Protein AF-A0A534BQN0-F1 (afdb_monomer)

Mean predicted aligned error: 7.12 Å

Foldseek 3Di:
DPPPPPVLVVLLVVLVVLLVVLCVVVVHDSCVLAPPVQSVCVSVVNPPGPCCDDPNVVSRVVVSVVSD

Secondary structure (DSSP, 8-state):
---HHHHHHHHHHHHHHHHHHHHHHTT--HHHH--HHHHHHHHHT----GGGSHHHIIIIIHHHHHT-

pLDDT: mean 76.31, std 10.64, range [45.22, 88.19]

Radius of gyration: 12.14 Å; Cα contacts (8 Å, |Δi|>4): 50; chains: 1; bounding box: 36×22×23 Å

Sequence (68 aa):
MRTFRTRRRRRRAGRAAIIQAAARELNLAPEVLATRRDLELLADGSRDVGLLRGWRRGAVGERLLAAL

Nearest PDB structures (foldseek):
  1yt3-assembly1_A  TM=8.691E-01  e=1.014E-01  Escherichia coli
  3cym-assembly1_A  TM=7.692E-01  e=1.217E+00  Bifidobacterium adolescentis ATCC 15703
  2dgz-assembly1_A  TM=6.799E-01  e=1.015E+00  Homo sapiens
  2e1e-assembly1_A  TM=5.747E-01  e=3.410E+00  Homo sapiens

Structure (mmCIF, N/CA/C/O backbone):
data_AF-A0A534BQN0-F1
#
_entry.id   AF-A0A534BQN0-F1
#
loop_
_atom_site.group_PDB
_atom_site.id
_atom_site.type_symbol
_atom_site.label_atom_id
_atom_site.label_alt_id
_atom_site.label_comp_id
_atom_site.label_asym_id
_atom_site.label_entity_id
_atom_site.label_seq_id
_atom_site.pdbx_PDB_ins_code
_atom_site.Cartn_x
_atom_site.Cartn_y
_atom_site.Cartn_z
_atom_site.occupancy
_atom_site.B_iso_or_equiv
_atom_site.auth_seq_id
_atom_site.auth_comp_id
_atom_site.auth_asym_id
_atom_site.auth_atom_id
_atom_site.pdbx_PDB_model_num
ATOM 1 N N . MET A 1 1 ? 27.609 -10.089 -16.016 1.00 45.22 1 MET A N 1
ATOM 2 C CA . MET A 1 1 ? 26.742 -10.011 -14.813 1.00 45.22 1 MET A CA 1
ATOM 3 C C . MET A 1 1 ? 26.273 -8.562 -14.566 1.00 45.22 1 MET A C 1
ATOM 5 O O . MET A 1 1 ? 26.755 -7.916 -13.650 1.00 45.22 1 MET A O 1
ATOM 9 N N . ARG A 1 2 ? 25.407 -7.979 -15.425 1.00 49.50 2 ARG A N 1
ATOM 10 C CA . ARG A 1 2 ? 25.044 -6.532 -15.360 1.00 49.50 2 ARG A CA 1
ATOM 11 C C . ARG A 1 2 ? 23.637 -6.161 -15.886 1.00 49.50 2 ARG A C 1
ATOM 13 O O . ARG A 1 2 ? 23.371 -4.995 -16.148 1.00 49.50 2 ARG A O 1
ATOM 20 N N . THR A 1 3 ? 22.708 -7.110 -16.007 1.00 51.44 3 THR A N 1
ATOM 21 C CA . THR A 1 3 ? 21.386 -6.886 -16.644 1.00 51.44 3 THR A CA 1
ATOM 22 C C . THR A 1 3 ? 20.194 -6.824 -15.676 1.00 51.44 3 THR A C 1
ATOM 24 O O . THR A 1 3 ? 19.110 -6.390 -16.059 1.00 51.44 3 THR A O 1
ATOM 27 N N . PHE A 1 4 ? 20.365 -7.166 -14.395 1.00 51.56 4 PHE A N 1
ATOM 28 C CA . PHE A 1 4 ? 19.252 -7.212 -13.428 1.00 51.56 4 PHE A CA 1
ATOM 29 C C . PHE A 1 4 ? 18.772 -5.837 -12.924 1.00 51.56 4 PHE A C 1
ATOM 31 O O . PHE A 1 4 ? 17.639 -5.700 -12.453 1.00 51.56 4 PHE A O 1
ATOM 38 N N . ARG A 1 5 ? 19.604 -4.791 -13.026 1.00 53.59 5 ARG A N 1
ATOM 39 C CA . ARG A 1 5 ? 19.348 -3.492 -12.372 1.00 53.59 5 ARG A CA 1
ATOM 40 C C . ARG A 1 5 ? 18.258 -2.657 -13.058 1.00 53.59 5 ARG A C 1
ATOM 42 O O . ARG A 1 5 ? 17.587 -1.865 -12.398 1.00 53.59 5 ARG A O 1
ATOM 49 N N . THR A 1 6 ? 18.041 -2.845 -14.359 1.00 53.69 6 THR A N 1
ATOM 50 C CA . THR A 1 6 ? 17.078 -2.061 -15.155 1.00 53.69 6 THR A CA 1
ATOM 51 C C . THR A 1 6 ? 15.645 -2.584 -15.027 1.00 53.69 6 THR A C 1
ATOM 53 O O . THR A 1 6 ? 14.720 -1.790 -14.844 1.00 53.69 6 THR A O 1
ATOM 56 N N . ARG A 1 7 ? 15.447 -3.912 -15.008 1.00 55.22 7 ARG A N 1
ATOM 57 C CA . ARG A 1 7 ? 14.118 -4.527 -14.809 1.00 55.22 7 ARG A CA 1
ATOM 58 C C . ARG A 1 7 ? 13.527 -4.228 -13.427 1.00 55.22 7 ARG A C 1
ATOM 60 O O . ARG A 1 7 ? 12.338 -3.920 -13.334 1.00 55.22 7 ARG A O 1
ATOM 67 N N . ARG A 1 8 ? 14.340 -4.238 -12.357 1.00 57.56 8 ARG A N 1
ATOM 68 C CA . ARG A 1 8 ? 13.867 -3.893 -10.999 1.00 57.56 8 ARG A CA 1
ATOM 69 C C . ARG A 1 8 ? 13.389 -2.436 -10.897 1.00 57.56 8 ARG A C 1
ATOM 71 O O . ARG A 1 8 ? 12.397 -2.190 -10.217 1.00 57.56 8 ARG A O 1
ATOM 78 N N . ARG A 1 9 ? 14.026 -1.481 -11.594 1.00 59.28 9 ARG A N 1
ATOM 79 C CA . ARG A 1 9 ? 13.623 -0.058 -11.563 1.00 59.28 9 ARG A CA 1
ATOM 80 C C . ARG A 1 9 ? 12.237 0.184 -12.164 1.00 59.28 9 ARG A C 1
ATOM 82 O O . ARG A 1 9 ? 11.424 0.834 -11.516 1.00 59.28 9 ARG A O 1
ATOM 89 N N . ARG A 1 10 ? 11.932 -0.383 -13.341 1.00 60.91 10 ARG A N 1
ATOM 90 C CA . ARG A 1 10 ? 10.596 -0.234 -13.959 1.00 60.91 10 ARG A CA 1
ATOM 91 C C . ARG A 1 10 ? 9.490 -0.838 -13.090 1.00 60.91 10 ARG A C 1
ATOM 93 O O . ARG A 1 10 ? 8.466 -0.200 -12.877 1.00 60.91 10 ARG A O 1
ATOM 100 N N . ARG A 1 11 ? 9.733 -2.017 -12.504 1.00 62.53 11 ARG A N 1
ATOM 101 C CA . ARG A 1 11 ? 8.773 -2.660 -11.590 1.00 62.53 11 ARG A CA 1
ATOM 102 C C . ARG A 1 11 ? 8.564 -1.881 -10.288 1.00 62.53 11 ARG A C 1
ATOM 104 O O . ARG A 1 11 ? 7.488 -1.963 -9.714 1.00 62.53 11 ARG A O 1
ATOM 111 N N . ARG A 1 12 ? 9.564 -1.147 -9.778 1.00 64.50 12 ARG A N 1
ATOM 112 C CA . ARG A 1 12 ? 9.381 -0.271 -8.599 1.00 64.50 12 ARG A CA 1
ATOM 113 C C . ARG A 1 12 ? 8.518 0.951 -8.925 1.00 64.50 12 ARG A C 1
ATOM 115 O O . ARG A 1 12 ? 7.651 1.292 -8.131 1.00 64.50 12 ARG A O 1
ATOM 122 N N . ALA A 1 13 ? 8.716 1.557 -10.097 1.00 67.44 13 ALA A N 1
ATOM 123 C CA . ALA A 1 13 ? 7.948 2.727 -10.523 1.00 67.44 13 ALA A CA 1
ATOM 124 C C . ALA A 1 13 ? 6.445 2.424 -10.677 1.00 67.44 13 ALA A C 1
ATOM 126 O O . ALA A 1 13 ? 5.623 3.191 -10.185 1.00 67.44 13 ALA A O 1
ATOM 127 N N . GLY A 1 14 ? 6.085 1.278 -11.271 1.00 76.44 14 GLY A N 1
ATOM 128 C CA . GLY A 1 14 ? 4.675 0.883 -11.424 1.00 76.44 14 GLY A CA 1
ATOM 129 C C . GLY A 1 14 ? 3.947 0.697 -10.088 1.00 76.44 14 GLY A C 1
ATOM 130 O O . GLY A 1 14 ? 2.824 1.155 -9.916 1.00 76.44 14 GLY A O 1
ATOM 131 N N . ARG A 1 15 ? 4.622 0.110 -9.095 1.00 78.00 15 ARG A N 1
ATOM 132 C CA . ARG A 1 15 ? 4.056 -0.118 -7.756 1.00 78.00 15 ARG A CA 1
ATOM 133 C C . ARG A 1 15 ? 3.835 1.175 -6.977 1.00 78.00 15 ARG A C 1
ATOM 135 O O . ARG A 1 15 ? 2.796 1.342 -6.349 1.00 78.00 15 ARG A O 1
ATOM 142 N N . ALA A 1 16 ? 4.793 2.099 -7.052 1.00 79.94 16 ALA A N 1
ATOM 143 C CA . ALA A 1 16 ? 4.659 3.410 -6.428 1.00 79.94 16 ALA A CA 1
ATOM 144 C C . ALA A 1 16 ? 3.476 4.199 -7.014 1.00 79.94 16 ALA A C 1
ATOM 146 O O . ALA A 1 16 ? 2.735 4.823 -6.261 1.00 79.94 16 ALA A O 1
ATOM 147 N N . ALA A 1 17 ? 3.255 4.124 -8.332 1.00 84.69 17 ALA A N 1
ATOM 148 C CA . ALA A 1 17 ? 2.125 4.786 -8.983 1.00 84.69 17 ALA A CA 1
ATOM 149 C C . ALA A 1 17 ? 0.766 4.256 -8.490 1.00 84.69 17 ALA A C 1
ATOM 151 O O . ALA A 1 17 ? -0.128 5.049 -8.211 1.00 84.69 17 ALA A O 1
ATOM 152 N N . ILE A 1 18 ? 0.629 2.937 -8.311 1.00 85.19 18 ILE A N 1
ATOM 153 C CA . ILE A 1 18 ? -0.608 2.309 -7.811 1.00 85.19 18 ILE A CA 1
ATOM 154 C C . ILE A 1 18 ? -0.917 2.752 -6.378 1.00 85.19 18 ILE A C 1
ATOM 156 O O . ILE A 1 18 ? -2.058 3.078 -6.065 1.00 85.19 18 ILE A O 1
ATOM 160 N N . ILE A 1 19 ? 0.102 2.812 -5.517 1.00 83.62 19 ILE A N 1
ATOM 161 C CA . ILE A 1 19 ? -0.065 3.255 -4.125 1.00 83.62 19 ILE A CA 1
ATOM 162 C C . ILE A 1 19 ? -0.458 4.725 -4.071 1.00 83.62 19 ILE A C 1
ATOM 164 O O . ILE A 1 19 ? -1.344 5.083 -3.308 1.00 83.62 19 ILE A O 1
ATOM 168 N N . GLN A 1 20 ? 0.165 5.566 -4.897 1.00 84.19 20 GLN A N 1
ATOM 169 C CA . GLN A 1 20 ? -0.166 6.989 -4.975 1.00 84.19 2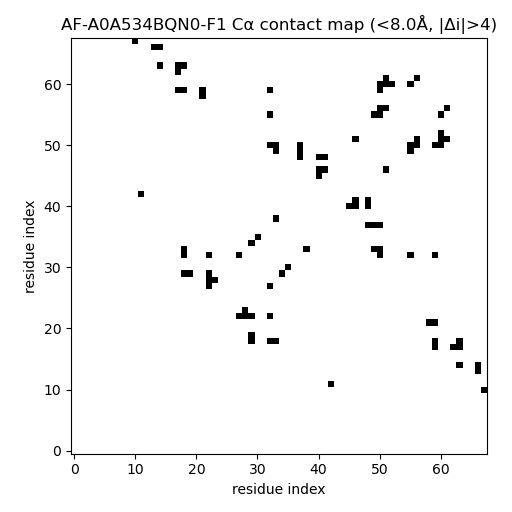0 GLN A CA 1
ATOM 170 C C . GLN A 1 20 ? -1.588 7.224 -5.505 1.00 84.19 20 GLN A C 1
ATOM 172 O O . GLN A 1 20 ? -2.292 8.092 -4.996 1.00 84.19 20 GLN A O 1
ATOM 177 N N . ALA A 1 21 ? -2.033 6.447 -6.496 1.00 86.81 21 ALA A N 1
ATOM 178 C CA . ALA A 1 21 ? -3.403 6.517 -6.999 1.00 86.81 21 ALA A CA 1
ATOM 179 C C . ALA A 1 21 ? -4.418 6.117 -5.916 1.00 86.81 21 ALA A C 1
ATOM 181 O O . ALA A 1 21 ? -5.326 6.890 -5.623 1.00 86.81 21 ALA A O 1
ATOM 182 N N . ALA A 1 22 ? -4.198 4.980 -5.247 1.00 85.69 22 ALA A N 1
ATOM 183 C CA . ALA A 1 22 ? -5.070 4.516 -4.168 1.00 85.69 22 ALA A CA 1
ATOM 184 C C . ALA A 1 22 ? -5.074 5.474 -2.962 1.00 85.69 22 ALA A C 1
ATOM 186 O O . ALA A 1 22 ? -6.122 5.726 -2.375 1.00 85.69 22 ALA A O 1
ATOM 187 N N . ALA A 1 23 ? -3.918 6.046 -2.611 1.00 87.00 23 ALA A N 1
ATOM 188 C CA . ALA A 1 23 ? -3.785 7.066 -1.571 1.00 87.00 23 ALA A CA 1
ATOM 189 C C . ALA A 1 23 ? -4.657 8.291 -1.874 1.00 87.00 23 ALA A C 1
ATOM 191 O O . ALA A 1 23 ? -5.381 8.767 -1.003 1.00 87.00 23 ALA A O 1
ATOM 192 N N . ARG A 1 24 ? -4.640 8.759 -3.128 1.00 86.88 24 ARG A N 1
ATOM 193 C CA . ARG A 1 24 ? -5.469 9.880 -3.584 1.00 86.88 24 ARG A CA 1
ATOM 194 C C . ARG A 1 24 ? -6.959 9.557 -3.581 1.00 86.88 24 ARG A C 1
ATOM 196 O O . ARG A 1 24 ? -7.731 10.378 -3.104 1.00 86.88 24 ARG A O 1
ATOM 203 N N . GLU A 1 25 ? -7.356 8.383 -4.070 1.00 88.19 25 GLU A N 1
ATOM 204 C CA . GLU A 1 25 ? -8.764 7.951 -4.069 1.00 88.19 25 GLU A CA 1
ATOM 205 C C . GLU A 1 25 ? -9.333 7.848 -2.649 1.00 88.19 25 GLU A C 1
ATOM 207 O O . GLU A 1 25 ? -10.483 8.202 -2.412 1.00 88.19 25 GLU A O 1
ATOM 212 N N . LEU A 1 26 ? -8.519 7.390 -1.697 1.00 85.12 26 LEU A N 1
ATOM 213 C CA . LEU A 1 26 ? -8.921 7.209 -0.301 1.00 85.12 26 LEU A CA 1
ATOM 214 C C . LEU A 1 26 ? -8.677 8.453 0.564 1.00 85.12 26 LEU A C 1
ATOM 216 O O . LEU A 1 26 ? -8.989 8.431 1.751 1.00 85.12 26 LEU A O 1
ATOM 220 N N . ASN A 1 27 ? -8.110 9.518 -0.012 1.00 87.31 27 ASN A N 1
ATOM 221 C CA . ASN A 1 27 ? -7.664 10.720 0.692 1.00 87.31 27 ASN A CA 1
ATOM 222 C C . ASN A 1 27 ? -6.773 10.410 1.918 1.00 87.31 27 ASN A C 1
ATOM 224 O O . ASN A 1 27 ? -6.915 10.993 2.992 1.00 87.31 27 ASN A O 1
ATOM 228 N N 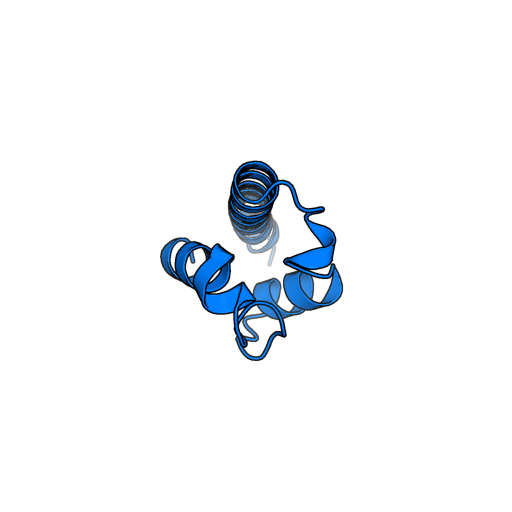. LEU A 1 28 ? -5.863 9.447 1.755 1.00 86.38 28 LEU A N 1
ATOM 229 C CA . LEU A 1 28 ? -4.929 8.977 2.777 1.00 86.38 28 LEU A CA 1
ATOM 230 C C . LEU A 1 28 ? -3.487 9.260 2.362 1.00 86.38 28 LEU A C 1
ATOM 232 O O . LEU A 1 28 ? -3.152 9.287 1.180 1.00 86.38 28 LEU A O 1
ATOM 236 N N . ALA A 1 29 ? -2.595 9.391 3.343 1.00 82.88 29 ALA A N 1
ATOM 237 C CA . ALA A 1 29 ? -1.169 9.412 3.054 1.00 82.88 29 ALA A CA 1
ATOM 238 C C . ALA A 1 29 ? -0.707 8.023 2.556 1.00 82.88 29 ALA A C 1
ATOM 240 O O . ALA A 1 29 ? -1.086 7.001 3.138 1.00 82.88 29 ALA A O 1
ATOM 241 N N . PRO A 1 30 ? 0.157 7.946 1.526 1.00 82.19 30 PRO A N 1
ATOM 242 C CA . PRO A 1 30 ? 0.653 6.673 0.995 1.00 82.19 30 PRO A CA 1
ATOM 243 C C . PRO A 1 30 ? 1.399 5.835 2.046 1.00 82.19 30 PRO A C 1
ATOM 245 O O . PRO A 1 30 ? 1.405 4.611 1.957 1.00 82.19 30 PRO A O 1
ATOM 248 N N . GLU A 1 31 ? 1.960 6.474 3.075 1.00 83.12 31 GLU A N 1
ATOM 249 C CA . GLU A 1 31 ? 2.627 5.830 4.215 1.00 83.12 31 GLU A CA 1
ATOM 250 C C . GLU A 1 31 ? 1.665 5.010 5.092 1.00 83.12 31 GLU A C 1
ATOM 252 O O . GLU A 1 31 ? 2.071 4.022 5.702 1.00 83.12 31 GLU A O 1
ATOM 257 N N . VAL A 1 32 ? 0.377 5.379 5.119 1.00 82.06 32 VAL A N 1
ATOM 258 C CA . VAL A 1 32 ? -0.685 4.646 5.837 1.00 82.06 32 VAL A CA 1
ATOM 259 C C . VAL A 1 32 ? -1.067 3.366 5.093 1.00 82.06 32 VAL A C 1
ATOM 261 O O . VAL A 1 32 ? -1.449 2.365 5.713 1.00 82.06 32 VAL A O 1
ATOM 264 N N . LEU A 1 33 ? -0.953 3.393 3.762 1.00 78.94 33 LEU A N 1
ATOM 265 C CA . LEU A 1 33 ? -1.216 2.251 2.891 1.00 78.94 33 LEU A CA 1
ATOM 266 C C . LEU A 1 33 ? -0.028 1.292 2.841 1.00 78.94 33 LEU A C 1
ATOM 268 O O . LEU A 1 33 ? -0.220 0.084 2.958 1.00 78.94 33 LEU A O 1
ATOM 272 N N . ALA A 1 34 ? 1.187 1.814 2.678 1.00 80.31 34 ALA A N 1
ATOM 273 C CA . ALA A 1 34 ? 2.399 1.020 2.565 1.00 80.31 34 ALA A CA 1
ATOM 274 C C . ALA A 1 34 ? 3.566 1.718 3.262 1.00 80.31 34 ALA A C 1
ATOM 276 O O . ALA A 1 34 ? 3.952 2.828 2.888 1.00 80.31 34 ALA A O 1
ATOM 277 N N . THR A 1 35 ? 4.204 1.038 4.213 1.00 81.94 35 THR A N 1
ATOM 278 C CA . THR A 1 35 ? 5.470 1.541 4.744 1.00 81.94 35 THR A CA 1
ATOM 279 C C . THR A 1 35 ? 6.593 1.294 3.738 1.00 81.94 35 THR A C 1
ATOM 281 O O . THR A 1 35 ? 6.547 0.382 2.907 1.00 81.94 35 THR A O 1
ATOM 284 N N . ARG A 1 36 ? 7.675 2.071 3.842 1.00 78.75 36 ARG A N 1
ATOM 285 C CA . ARG A 1 36 ? 8.883 1.852 3.030 1.00 78.75 36 ARG A CA 1
ATOM 286 C C . ARG A 1 36 ? 9.434 0.426 3.180 1.00 78.75 36 ARG A C 1
ATOM 288 O O . ARG A 1 36 ? 9.940 -0.132 2.211 1.00 78.75 36 ARG A O 1
ATOM 295 N N . ARG A 1 37 ? 9.306 -0.172 4.372 1.00 80.19 37 ARG A N 1
ATOM 296 C CA . ARG A 1 37 ? 9.729 -1.551 4.654 1.00 80.19 37 ARG A CA 1
ATOM 297 C C . ARG A 1 37 ? 8.848 -2.577 3.941 1.00 80.19 37 ARG A C 1
ATOM 299 O O . ARG A 1 37 ? 9.393 -3.505 3.352 1.00 80.19 37 ARG A O 1
ATOM 306 N N . ASP A 1 38 ? 7.529 -2.381 3.919 1.00 82.56 38 ASP A N 1
ATOM 307 C CA . ASP A 1 38 ? 6.612 -3.239 3.152 1.00 82.56 38 ASP A CA 1
ATOM 308 C C . ASP A 1 38 ? 6.939 -3.207 1.655 1.00 82.56 38 ASP A C 1
ATOM 310 O O . ASP A 1 38 ? 6.929 -4.240 0.990 1.00 82.56 38 ASP A O 1
ATOM 314 N N . LEU A 1 39 ? 7.280 -2.031 1.118 1.00 77.75 39 LEU A N 1
ATOM 315 C CA . LEU A 1 39 ? 7.641 -1.888 -0.294 1.00 77.75 39 LEU A CA 1
ATOM 316 C C . LEU A 1 39 ? 8.936 -2.609 -0.657 1.00 77.75 39 LEU A C 1
ATOM 318 O O . LEU A 1 39 ? 9.025 -3.194 -1.738 1.00 77.75 39 LEU A O 1
ATOM 322 N N . GLU A 1 40 ? 9.930 -2.577 0.230 1.00 82.25 40 GLU A N 1
ATOM 323 C CA . GLU A 1 40 ? 11.180 -3.311 0.036 1.00 82.25 40 GLU A CA 1
ATOM 324 C C . GLU A 1 40 ? 10.951 -4.826 0.140 1.00 82.25 40 GLU A C 1
ATOM 326 O O . GLU A 1 40 ? 11.416 -5.556 -0.732 1.00 82.25 40 GLU A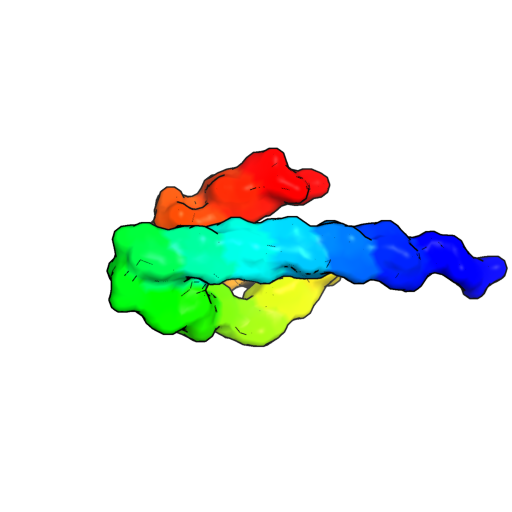 O 1
ATOM 331 N N . LEU A 1 41 ? 10.149 -5.297 1.103 1.00 82.50 41 LEU A N 1
ATOM 332 C CA . LEU A 1 41 ? 9.756 -6.709 1.212 1.00 82.50 41 LEU A CA 1
ATOM 333 C C . LEU A 1 41 ? 8.995 -7.186 -0.035 1.00 82.50 41 LEU A C 1
ATOM 335 O O . LEU A 1 41 ? 9.327 -8.223 -0.609 1.00 82.50 41 LEU A O 1
ATOM 339 N N . LEU A 1 42 ? 8.051 -6.386 -0.537 1.00 79.62 42 LEU A N 1
ATOM 340 C CA . LEU A 1 42 ? 7.333 -6.675 -1.780 1.00 79.62 42 LEU A CA 1
ATOM 341 C C . LEU A 1 42 ? 8.270 -6.643 -3.005 1.00 79.62 42 LEU A C 1
ATOM 343 O O . LEU A 1 42 ? 8.063 -7.351 -3.993 1.00 79.62 42 LEU A O 1
ATOM 347 N N . ALA A 1 43 ? 9.311 -5.805 -2.990 1.00 76.81 43 ALA A N 1
ATOM 348 C CA . ALA A 1 43 ? 10.348 -5.772 -4.023 1.00 76.81 43 ALA A CA 1
ATOM 349 C C . ALA A 1 43 ? 11.273 -6.989 -3.987 1.00 76.81 43 ALA A C 1
ATOM 351 O O . ALA A 1 43 ? 11.782 -7.369 -5.046 1.00 76.81 43 ALA A O 1
ATOM 352 N N . ASP A 1 44 ?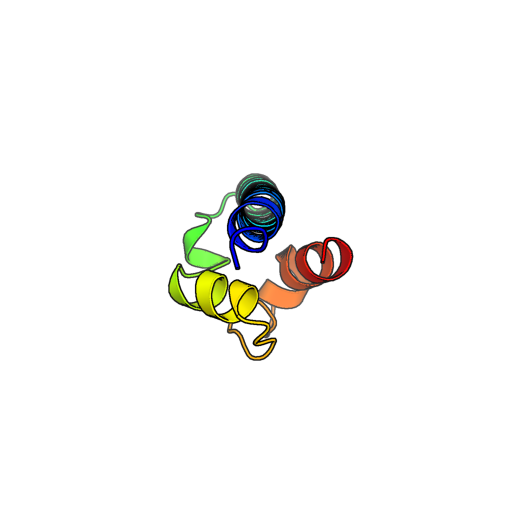 11.445 -7.582 -2.812 1.00 81.56 44 ASP A N 1
ATOM 353 C CA . ASP A 1 44 ? 12.205 -8.808 -2.600 1.00 81.56 44 ASP A CA 1
ATOM 354 C C . ASP A 1 44 ? 11.395 -10.078 -2.917 1.00 81.56 44 ASP A C 1
ATOM 356 O O . ASP A 1 44 ? 11.955 -11.156 -3.072 1.00 81.56 44 ASP A O 1
ATOM 360 N N . GLY A 1 45 ? 10.080 -9.936 -3.127 1.00 78.75 45 GLY A N 1
ATOM 361 C CA . GLY A 1 45 ? 9.164 -11.038 -3.441 1.00 78.75 45 GLY A CA 1
ATOM 362 C C . GLY A 1 45 ? 8.428 -11.584 -2.219 1.00 78.75 45 GLY A C 1
ATOM 363 O O . GLY A 1 45 ? 7.626 -12.508 -2.350 1.00 78.75 45 GLY A O 1
ATOM 364 N N . SER A 1 46 ? 8.646 -10.983 -1.049 1.00 81.00 46 SER A N 1
ATOM 365 C CA . SER A 1 46 ? 7.878 -11.279 0.151 1.00 81.00 46 SER A CA 1
ATOM 366 C C . SER A 1 46 ? 6.439 -10.803 -0.022 1.00 81.00 46 SER A C 1
ATOM 368 O O . SER A 1 46 ? 6.171 -9.625 -0.265 1.00 81.00 46 SER A O 1
ATOM 370 N N . ARG A 1 47 ? 5.503 -11.743 0.098 1.00 76.56 47 ARG A N 1
ATOM 371 C CA . ARG A 1 47 ? 4.056 -11.480 0.069 1.00 76.56 47 ARG A CA 1
ATOM 372 C C . ARG A 1 47 ? 3.456 -11.390 1.471 1.00 76.56 47 ARG A C 1
ATOM 374 O O . ARG A 1 47 ? 2.273 -11.099 1.604 1.00 76.56 47 ARG A O 1
ATOM 381 N N . ASP A 1 48 ? 4.264 -11.609 2.505 1.00 77.38 48 ASP A N 1
ATOM 382 C CA . ASP A 1 48 ? 3.841 -11.449 3.889 1.00 77.38 48 ASP A CA 1
ATOM 383 C C . ASP A 1 48 ? 4.143 -10.034 4.401 1.00 77.38 48 ASP A C 1
ATOM 385 O O . ASP A 1 48 ? 5.062 -9.799 5.182 1.00 77.38 48 ASP A O 1
ATOM 389 N N . VAL A 1 49 ? 3.405 -9.061 3.869 1.00 79.81 49 VAL A N 1
ATOM 390 C CA . VAL A 1 49 ? 3.558 -7.635 4.189 1.00 79.81 49 VAL A CA 1
ATOM 391 C C . VAL A 1 49 ? 2.253 -7.075 4.738 1.00 79.81 49 VAL A C 1
ATOM 393 O O . VAL A 1 49 ? 1.170 -7.511 4.341 1.00 79.81 49 VAL A O 1
ATOM 396 N N . GLY A 1 50 ? 2.330 -6.074 5.621 1.00 76.38 50 GLY A N 1
ATOM 397 C CA . GLY A 1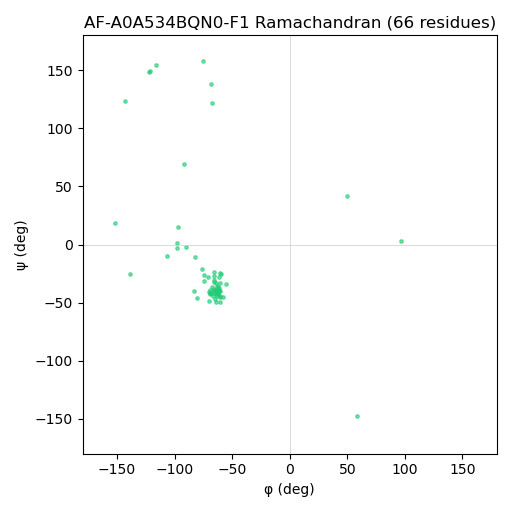 50 ? 1.144 -5.473 6.253 1.00 76.38 50 GLY A CA 1
ATOM 398 C C . GLY A 1 50 ? 0.171 -4.853 5.242 1.00 76.38 50 GLY A C 1
ATOM 399 O O . GLY A 1 50 ? -1.034 -4.792 5.479 1.00 76.38 50 GLY A O 1
ATOM 400 N N . LEU A 1 51 ? 0.698 -4.476 4.077 1.00 77.62 51 LEU A N 1
ATOM 401 C CA . LEU A 1 51 ? -0.018 -4.028 2.883 1.00 77.62 51 LEU A CA 1
ATOM 402 C C . LEU A 1 51 ? -0.991 -5.079 2.306 1.00 77.62 51 LEU A C 1
ATOM 404 O O . LEU A 1 51 ? -2.029 -4.721 1.755 1.00 77.62 51 LEU A O 1
ATOM 408 N N . LEU A 1 52 ? -0.662 -6.371 2.415 1.00 79.69 52 LEU A N 1
ATOM 409 C CA . LEU A 1 52 ? -1.468 -7.488 1.905 1.00 79.69 52 LEU A CA 1
ATOM 410 C C . LEU A 1 52 ? -2.354 -8.113 2.993 1.00 79.69 52 LEU A C 1
ATOM 412 O O . LEU A 1 52 ? -2.900 -9.200 2.806 1.00 79.69 52 LEU A O 1
ATOM 416 N N . ARG A 1 53 ? -2.537 -7.423 4.125 1.00 80.56 53 ARG A N 1
ATOM 417 C CA . ARG A 1 53 ? -3.367 -7.871 5.249 1.00 80.56 53 ARG A CA 1
ATOM 418 C C . ARG A 1 53 ? -4.478 -6.857 5.561 1.00 80.56 53 ARG A C 1
ATOM 420 O O . ARG A 1 53 ? -4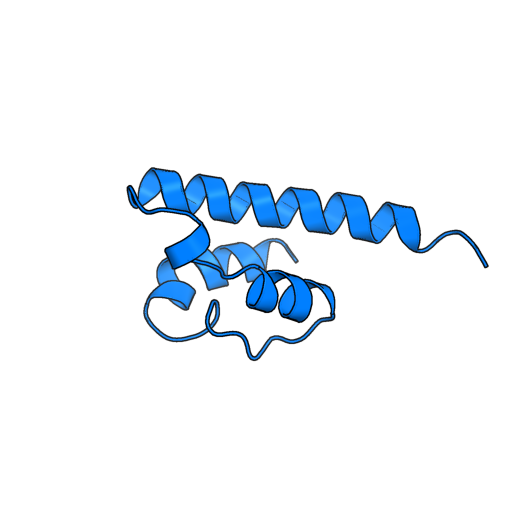.310 -5.650 5.393 1.00 80.56 53 ARG A O 1
ATOM 427 N N . GLY A 1 54 ? -5.618 -7.359 6.043 1.00 81.94 54 GLY A N 1
ATOM 428 C CA . GLY A 1 54 ? -6.760 -6.543 6.474 1.00 81.94 54 GLY A CA 1
ATOM 429 C C . GLY A 1 54 ? -7.323 -5.634 5.374 1.00 81.94 54 GLY A C 1
ATOM 430 O O . GLY A 1 54 ? -7.277 -5.965 4.190 1.00 81.94 54 GLY A O 1
ATOM 431 N N . TRP A 1 55 ? -7.834 -4.463 5.763 1.00 83.25 55 TRP A N 1
ATOM 432 C CA . TRP A 1 55 ? -8.463 -3.507 4.841 1.00 83.25 55 TRP A CA 1
ATOM 433 C C . TRP A 1 55 ? -7.506 -2.980 3.753 1.00 83.25 55 TRP A C 1
ATOM 435 O O . TRP A 1 55 ? -7.941 -2.697 2.638 1.00 83.25 55 TRP A O 1
ATOM 445 N N . ARG A 1 56 ? -6.192 -2.925 4.026 1.00 83.06 56 ARG A N 1
ATOM 446 C CA . ARG A 1 56 ? -5.167 -2.498 3.053 1.00 83.06 56 ARG A CA 1
ATOM 447 C C . ARG A 1 56 ? -5.076 -3.443 1.857 1.00 83.06 56 ARG A C 1
ATOM 449 O O . ARG A 1 56 ? -4.862 -2.989 0.731 1.00 83.06 56 ARG A O 1
ATOM 456 N N . ARG A 1 57 ? -5.317 -4.742 2.078 1.00 82.75 57 ARG A N 1
ATOM 457 C CA . ARG A 1 57 ? -5.359 -5.734 0.999 1.00 82.75 57 ARG A CA 1
ATOM 458 C C . ARG A 1 57 ? -6.453 -5.403 -0.013 1.00 82.75 57 ARG A C 1
ATOM 460 O O . ARG A 1 57 ? -6.167 -5.362 -1.204 1.00 82.75 57 ARG A O 1
ATOM 467 N N . GLY A 1 58 ? -7.667 -5.135 0.468 1.00 79.44 58 GLY A N 1
ATOM 468 C CA . GLY A 1 58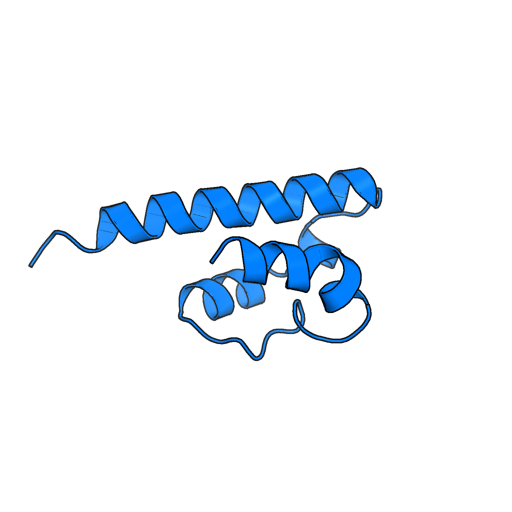 ? -8.801 -4.779 -0.388 1.00 79.44 58 GLY A CA 1
ATOM 469 C C . GLY A 1 58 ? -8.632 -3.415 -1.060 1.00 79.44 58 GLY A C 1
ATOM 470 O O . 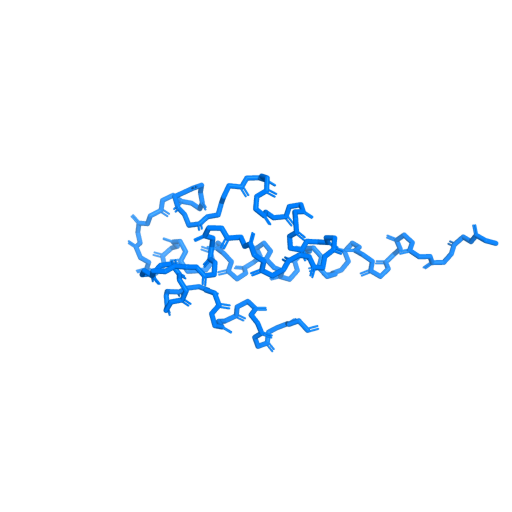GLY A 1 58 ? -8.982 -3.256 -2.221 1.00 79.44 58 GLY A O 1
ATOM 471 N N . ALA A 1 59 ? -8.034 -2.451 -0.357 1.00 81.81 59 ALA A N 1
ATOM 472 C CA . ALA A 1 59 ? -7.817 -1.101 -0.873 1.00 81.81 59 ALA A CA 1
ATOM 473 C C . ALA A 1 59 ? -6.761 -1.032 -1.992 1.00 81.81 59 ALA A C 1
ATOM 475 O O . ALA A 1 59 ? -6.972 -0.404 -3.030 1.00 81.81 59 ALA A O 1
ATOM 476 N N . VAL A 1 60 ? -5.595 -1.649 -1.779 1.00 81.75 60 VAL A N 1
ATOM 477 C CA . VAL A 1 60 ? -4.437 -1.490 -2.676 1.00 81.75 60 VAL A CA 1
ATOM 478 C C . VAL A 1 60 ? -3.683 -2.794 -2.932 1.00 81.75 60 VAL A C 1
ATOM 480 O O . VAL A 1 60 ? -3.053 -2.936 -3.979 1.00 81.75 60 VAL A O 1
ATOM 483 N N . GLY A 1 61 ? -3.758 -3.766 -2.021 1.00 80.25 61 GLY A N 1
ATOM 484 C CA . GLY A 1 61 ? -3.042 -5.036 -2.138 1.00 80.25 61 GLY A CA 1
ATOM 485 C C . GLY A 1 61 ? -3.422 -5.854 -3.373 1.00 80.25 61 GLY A C 1
ATOM 486 O O . GLY A 1 61 ? -2.536 -6.309 -4.089 1.00 80.25 61 GLY A O 1
ATOM 487 N N . GLU A 1 62 ? -4.715 -5.980 -3.674 1.00 81.31 62 GLU A N 1
ATOM 488 C CA . GLU A 1 62 ? -5.218 -6.688 -4.866 1.00 81.31 62 GLU A CA 1
ATOM 489 C C . GLU A 1 62 ? -4.750 -6.003 -6.164 1.00 81.31 62 GLU A C 1
ATOM 491 O O . GLU A 1 62 ? -4.234 -6.655 -7.071 1.00 81.31 62 GLU A O 1
ATOM 496 N N . ARG A 1 63 ? -4.822 -4.665 -6.221 1.00 81.38 63 ARG A N 1
ATOM 497 C CA . ARG A 1 63 ? -4.325 -3.858 -7.353 1.00 81.38 63 ARG A CA 1
ATOM 498 C C . ARG A 1 63 ? -2.812 -3.999 -7.546 1.00 81.38 63 ARG A C 1
ATOM 500 O O . ARG A 1 63 ? -2.331 -4.036 -8.675 1.00 81.38 63 ARG A O 1
ATOM 507 N N . LEU A 1 64 ? -2.057 -4.104 -6.452 1.00 79.12 64 LEU A N 1
ATOM 508 C CA . LEU A 1 64 ? -0.616 -4.359 -6.482 1.00 79.12 64 LEU A CA 1
ATOM 509 C C . LEU A 1 64 ? -0.281 -5.771 -6.959 1.00 79.12 64 LEU A C 1
ATOM 511 O O . LEU A 1 64 ? 0.680 -5.929 -7.707 1.00 79.12 64 LEU A O 1
ATOM 515 N N . LEU A 1 65 ? -1.063 -6.774 -6.554 1.00 76.50 65 LEU A N 1
ATOM 516 C CA . LEU A 1 65 ? -0.913 -8.156 -7.015 1.00 76.50 65 LEU A CA 1
ATOM 517 C C . LEU A 1 65 ? -1.244 -8.300 -8.503 1.00 76.50 65 LEU A C 1
ATOM 519 O O . LEU A 1 65 ? -0.513 -8.985 -9.207 1.00 76.50 65 LEU A O 1
ATOM 523 N N . ALA A 1 66 ? -2.278 -7.614 -8.992 1.00 78.25 66 ALA A N 1
ATOM 524 C CA . ALA A 1 66 ? -2.651 -7.622 -10.407 1.00 78.25 66 ALA A CA 1
ATOM 525 C C . ALA A 1 66 ? -1.597 -6.970 -11.327 1.00 78.25 66 ALA A C 1
ATOM 527 O O . ALA A 1 66 ? -1.551 -7.258 -12.519 1.00 78.25 66 ALA A O 1
ATOM 528 N N . ALA A 1 67 ? -0.754 -6.086 -10.786 1.00 71.75 67 ALA A N 1
ATOM 529 C CA . ALA A 1 67 ? 0.273 -5.364 -11.537 1.00 71.75 67 AL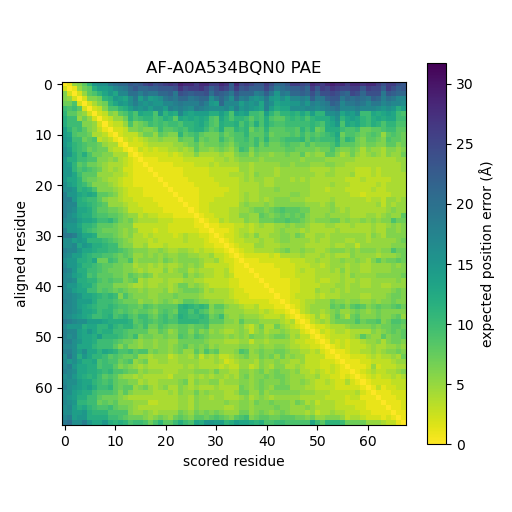A A CA 1
ATOM 530 C C . ALA A 1 67 ? 1.686 -5.983 -11.451 1.00 71.75 67 ALA A C 1
ATOM 532 O O . ALA A 1 67 ? 2.643 -5.406 -11.986 1.00 71.75 67 ALA A O 1
ATOM 533 N N . LEU A 1 68 ? 1.842 -7.103 -10.736 1.00 67.62 68 LEU A N 1
ATOM 534 C CA . LEU A 1 68 ? 3.106 -7.831 -10.550 1.00 67.62 68 LEU A CA 1
ATOM 535 C C . LEU A 1 68 ? 3.334 -8.874 -11.650 1.00 67.62 68 LEU A C 1
ATOM 537 O O . LEU A 1 68 ? 4.507 -8.968 -12.103 1.00 67.62 68 LEU A O 1
#

Solvent-accessible surface area (backbone atoms only — not comparable to full-atom values): 4017 Å² total; per-residue (Å²): 144,84,73,69,71,62,63,54,51,58,60,50,54,56,53,54,52,54,44,51,51,44,15,60,76,69,76,44,61,46,63,80,55,43,44,75,65,40,54,51,38,50,71,74,66,47,74,91,34,74,32,60,39,74,72,36,16,77,68,45,28,55,64,50,61,77,71,107